Protein AF-A0A1G9EWU8-F1 (afdb_monomer_lite)

Sequence (164 aa):
MKLDITRTNQAIERLLETTESPRHRFLLQAYHRHRYLEIAGRYEEIFAPDMMVEHPVYHFHALGISTTLEGQDAIRGLYRTWAETGECVMYLYKAREEMIWPYDDRGRLIGEDVWKVDPDKAEIIKIAPADVITTQEAAQILNPLIKPLPAFEKAMGMADSRRR

Organism: NCBI:txid683260

Secondary structure (DSSP, 8-state):
----GGGGGHHHHHHHHH---HHHHHHHHHHHHHHHHHHTT-GGGGGSTTTEEEEEEEEEEETTEEEEEEHHHHHHHHHHHHHHTTTTSSSEEE--EEEE--B-TT--EEEEEEEES-GGG-EEE---GGGPPPHHHHHHHHGGG-PPPPPHHHHTT---TT--

Structure (mmCIF, N/CA/C/O backbone):
data_AF-A0A1G9EWU8-F1
#
_entry.id   AF-A0A1G9EWU8-F1
#
loop_
_atom_site.group_PDB
_atom_site.id
_atom_site.type_symbol
_atom_site.label_atom_id
_atom_site.label_alt_id
_atom_site.label_comp_id
_atom_site.label_asym_id
_atom_site.label_entity_id
_atom_site.label_seq_id
_atom_site.pdbx_PDB_ins_code
_atom_site.Cartn_x
_atom_site.Cartn_y
_atom_site.Cartn_z
_atom_site.occupancy
_atom_site.B_iso_or_equiv
_atom_site.auth_seq_id
_atom_site.auth_comp_id
_atom_site.auth_asym_id
_atom_site.auth_atom_id
_atom_site.pdbx_PDB_model_num
ATOM 1 N N . MET A 1 1 ? -0.117 -16.785 -19.397 1.00 57.19 1 MET A N 1
ATOM 2 C CA . MET A 1 1 ? -1.398 -16.825 -18.647 1.00 57.19 1 MET A CA 1
ATOM 3 C C . MET A 1 1 ? -1.430 -15.557 -17.831 1.00 57.19 1 MET A C 1
ATOM 5 O O . MET A 1 1 ? -0.597 -15.421 -16.941 1.00 57.19 1 MET A O 1
ATOM 9 N N . LYS A 1 2 ? -2.342 -14.635 -18.150 1.00 62.66 2 LYS A N 1
ATOM 10 C CA . LYS A 1 2 ? -2.421 -13.338 -17.474 1.00 62.66 2 LYS A CA 1
ATOM 11 C C . LYS A 1 2 ? -2.777 -13.568 -16.001 1.00 62.66 2 LYS A C 1
ATOM 13 O O . LYS A 1 2 ? -3.756 -14.255 -15.707 1.00 62.66 2 LYS A O 1
ATOM 18 N N . LEU A 1 3 ? -1.935 -13.082 -15.091 1.00 73.12 3 LEU A N 1
ATOM 19 C CA . LEU A 1 3 ? -2.153 -13.229 -13.652 1.00 73.12 3 LEU A CA 1
ATOM 20 C C . LEU A 1 3 ? -3.349 -12.374 -13.228 1.00 73.12 3 LEU A C 1
ATOM 22 O O . LEU A 1 3 ? -3.500 -11.242 -13.673 1.00 73.12 3 LEU A O 1
ATOM 26 N N . ASP A 1 4 ? -4.203 -12.909 -12.363 1.00 79.38 4 ASP A N 1
ATOM 27 C CA . ASP A 1 4 ? -5.377 -12.182 -11.891 1.00 79.38 4 ASP A CA 1
ATOM 28 C C . ASP A 1 4 ? -5.024 -11.300 -10.684 1.00 79.38 4 ASP A C 1
ATOM 30 O O . ASP A 1 4 ? -5.075 -11.734 -9.531 1.00 79.38 4 ASP A O 1
ATOM 34 N N . ILE A 1 5 ? -4.661 -10.044 -10.958 1.00 76.56 5 ILE A N 1
ATOM 35 C CA . ILE A 1 5 ? -4.311 -9.053 -9.928 1.00 76.56 5 ILE A CA 1
ATOM 36 C C . ILE A 1 5 ? -5.483 -8.678 -9.017 1.00 76.56 5 ILE A C 1
ATOM 38 O O . ILE A 1 5 ? -5.252 -8.120 -7.942 1.00 76.56 5 ILE A O 1
ATOM 42 N N . THR A 1 6 ? -6.728 -9.005 -9.387 1.00 78.75 6 THR A N 1
ATOM 43 C CA . THR A 1 6 ? -7.876 -8.782 -8.495 1.00 78.75 6 THR A CA 1
ATOM 44 C C . THR A 1 6 ? -7.763 -9.653 -7.247 1.00 78.75 6 THR A C 1
ATOM 46 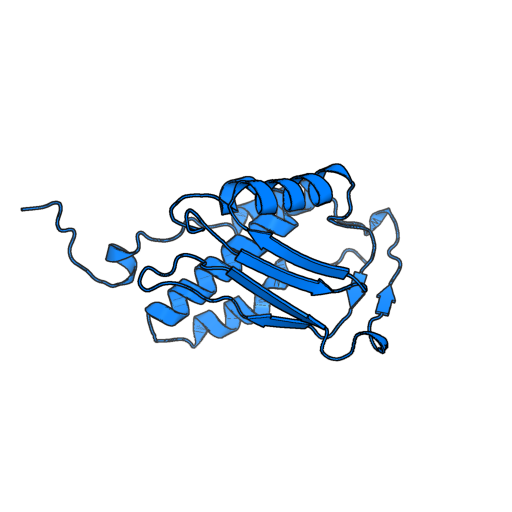O O . THR A 1 6 ? -8.176 -9.250 -6.167 1.00 78.75 6 THR A O 1
ATOM 49 N N . ARG A 1 7 ? -7.068 -10.793 -7.335 1.00 84.12 7 ARG A N 1
ATOM 50 C CA . ARG A 1 7 ? -6.885 -11.722 -6.214 1.00 84.12 7 ARG A CA 1
ATOM 51 C C . ARG A 1 7 ? -5.767 -11.337 -5.252 1.00 84.12 7 ARG A C 1
ATOM 53 O O . ARG A 1 7 ? -5.618 -11.993 -4.221 1.00 84.12 7 ARG A O 1
ATOM 60 N N . THR A 1 8 ? -5.004 -10.282 -5.542 1.00 81.38 8 THR A N 1
ATOM 61 C CA . THR A 1 8 ? -3.861 -9.841 -4.725 1.00 81.38 8 THR A CA 1
ATOM 62 C C . THR A 1 8 ? -4.242 -9.599 -3.260 1.00 81.38 8 THR A C 1
ATOM 64 O O . THR A 1 8 ? -3.460 -9.919 -2.364 1.00 81.38 8 THR A O 1
ATOM 67 N N . ASN A 1 9 ? -5.466 -9.124 -2.998 1.00 89.12 9 ASN A N 1
ATOM 68 C CA . ASN A 1 9 ? -5.971 -8.845 -1.651 1.00 89.12 9 ASN A CA 1
ATOM 69 C C . ASN A 1 9 ? -6.941 -9.903 -1.095 1.00 89.12 9 ASN A C 1
ATOM 71 O O . ASN A 1 9 ? -7.504 -9.698 -0.023 1.00 89.12 9 ASN A O 1
ATOM 75 N N . GLN A 1 10 ? -7.093 -11.067 -1.737 1.00 91.19 10 GLN A N 1
ATOM 76 C CA . GLN A 1 10 ? -8.074 -12.089 -1.334 1.00 91.19 10 GLN A CA 1
ATOM 77 C C . GLN A 1 10 ? -7.929 -12.547 0.133 1.00 91.19 10 GLN A C 1
ATOM 79 O O . GLN A 1 10 ? -8.901 -12.925 0.785 1.00 91.19 10 GLN A O 1
ATOM 84 N N . ALA A 1 11 ? -6.710 -12.539 0.679 1.00 88.81 11 ALA A N 1
ATOM 85 C CA . ALA A 1 11 ? -6.492 -12.851 2.091 1.00 88.81 11 ALA A CA 1
ATOM 86 C C . ALA A 1 11 ? -7.127 -11.808 3.031 1.00 88.81 11 ALA A C 1
ATOM 88 O O . ALA A 1 11 ? -7.676 -12.183 4.064 1.00 88.81 11 ALA A O 1
ATOM 89 N N . ILE A 1 12 ? -7.095 -10.529 2.649 1.00 92.94 12 ILE A N 1
ATOM 90 C CA . ILE A 1 12 ? -7.695 -9.423 3.402 1.00 92.94 12 ILE A CA 1
ATOM 91 C C . ILE A 1 12 ? -9.219 -9.494 3.337 1.00 92.94 12 ILE A C 1
ATOM 93 O O . ILE A 1 12 ? -9.873 -9.318 4.359 1.00 92.94 12 ILE A O 1
ATOM 97 N N . GLU A 1 13 ? -9.780 -9.820 2.170 1.00 93.31 13 GLU A N 1
ATOM 98 C CA . GLU A 1 13 ? -11.224 -10.036 1.997 1.00 93.31 13 GLU A CA 1
ATOM 99 C C . GLU A 1 13 ? -11.734 -11.149 2.923 1.00 93.31 13 GLU A C 1
ATOM 101 O O . GLU A 1 13 ? -12.653 -10.924 3.706 1.00 93.31 13 GLU A O 1
ATOM 106 N N . ARG A 1 14 ? -11.067 -12.312 2.926 1.00 94.94 14 ARG A N 1
ATOM 107 C CA . ARG A 1 14 ? -11.409 -13.426 3.830 1.00 94.94 14 ARG A CA 1
ATOM 108 C C . ARG A 1 14 ? -11.287 -13.046 5.304 1.00 94.94 14 ARG A C 1
ATOM 110 O O . ARG A 1 14 ? -12.118 -13.440 6.113 1.00 94.94 14 ARG A O 1
ATOM 117 N N . LEU A 1 15 ? -10.259 -12.280 5.672 1.00 95.25 15 LEU A N 1
ATOM 118 C CA . LEU A 1 15 ? -10.079 -11.847 7.057 1.00 95.25 15 LEU A CA 1
ATOM 119 C C . LEU A 1 15 ? -11.155 -10.831 7.477 1.00 95.25 15 LEU A C 1
ATOM 121 O O . LEU A 1 15 ? -11.626 -10.860 8.614 1.00 95.25 15 LEU A O 1
ATOM 125 N N . LEU A 1 16 ? -11.590 -9.963 6.560 1.00 95.25 16 LEU A N 1
ATOM 126 C CA . LEU A 1 16 ? -12.703 -9.039 6.777 1.00 95.25 16 LEU A CA 1
ATOM 127 C C . LEU A 1 16 ? -14.036 -9.760 7.016 1.00 95.25 16 LEU A C 1
ATOM 129 O O . LEU A 1 16 ? -14.872 -9.217 7.732 1.00 95.25 16 LEU A O 1
ATOM 133 N N . GLU A 1 17 ? -14.259 -10.953 6.467 1.00 96.12 17 GLU A N 1
ATOM 134 C CA . GLU A 1 17 ? -15.492 -11.723 6.704 1.00 96.12 17 GLU A CA 1
ATOM 135 C C . GLU A 1 17 ? -15.617 -12.197 8.159 1.00 96.12 17 GLU A C 1
ATOM 137 O O . GLU A 1 17 ? -16.720 -12.232 8.698 1.00 96.12 17 GLU A O 1
ATOM 142 N N . THR A 1 18 ? -14.496 -12.507 8.817 1.00 96.88 18 THR A N 1
ATOM 143 C CA . THR A 1 18 ? -14.480 -13.087 10.172 1.00 96.88 18 THR A CA 1
ATOM 144 C C . THR A 1 18 ? -14.055 -12.110 11.271 1.00 96.88 18 THR A C 1
ATOM 146 O O . THR A 1 18 ? -14.114 -12.446 12.450 1.00 96.88 18 THR A O 1
ATOM 149 N N . THR A 1 19 ? -13.575 -10.914 10.920 1.00 96.94 19 THR A N 1
ATOM 150 C CA . THR A 1 19 ? -13.099 -9.924 11.900 1.00 96.94 19 THR A CA 1
ATOM 151 C C . THR A 1 19 ? -14.260 -9.113 12.468 1.00 96.94 19 THR A C 1
ATOM 153 O O . THR A 1 19 ? -14.906 -8.361 11.739 1.00 96.94 19 THR A O 1
ATOM 156 N N . GLU A 1 20 ? -14.482 -9.195 13.780 1.00 94.88 20 GLU A N 1
ATOM 157 C CA . GLU A 1 20 ? -15.568 -8.474 14.464 1.00 94.88 20 GLU A CA 1
ATOM 158 C C . GLU A 1 20 ? -15.156 -7.078 14.950 1.00 94.88 20 GLU A C 1
ATOM 160 O O . GLU A 1 20 ? -15.932 -6.131 14.832 1.00 94.88 20 GLU A O 1
ATOM 165 N N . SER A 1 21 ? -13.924 -6.931 15.460 1.00 96.44 21 SER A N 1
ATOM 166 C CA . SER A 1 21 ? -13.415 -5.665 16.011 1.00 96.44 21 SER A CA 1
ATOM 167 C C . SER A 1 21 ? -13.523 -4.532 14.979 1.00 96.44 21 SER A C 1
ATOM 169 O O . SER A 1 21 ? -12.829 -4.588 13.957 1.00 96.44 21 SER A O 1
ATOM 171 N N . PRO A 1 22 ? -14.325 -3.475 15.234 1.00 92.62 22 PRO A N 1
ATOM 172 C CA . PRO A 1 22 ? -14.492 -2.365 14.295 1.00 92.62 22 PRO A CA 1
ATOM 173 C C . PRO A 1 22 ? -13.162 -1.710 13.918 1.00 92.62 22 PRO A C 1
ATOM 175 O O . PRO A 1 22 ? -12.939 -1.381 12.754 1.00 92.62 22 PRO A O 1
ATOM 178 N N . ARG A 1 23 ? -12.241 -1.603 14.886 1.00 89.38 23 ARG A N 1
ATOM 179 C CA . ARG A 1 23 ? -10.892 -1.079 14.661 1.00 89.38 23 ARG A CA 1
ATOM 180 C C . ARG A 1 23 ? -10.112 -1.959 13.691 1.00 89.38 23 ARG A C 1
ATOM 182 O O . ARG A 1 23 ? -9.582 -1.454 12.712 1.00 89.38 23 ARG A O 1
ATOM 189 N N . HIS A 1 24 ? -10.071 -3.272 13.917 1.00 94.31 24 HIS A N 1
ATOM 190 C CA . HIS A 1 24 ? -9.319 -4.179 13.043 1.00 94.31 24 HIS A CA 1
ATOM 191 C C . HIS A 1 24 ? -9.899 -4.209 11.626 1.00 94.31 24 HIS A C 1
ATOM 193 O O . HIS A 1 24 ? -9.148 -4.205 10.656 1.00 94.31 24 HIS A O 1
ATOM 199 N N . ARG A 1 25 ? -11.230 -4.165 11.493 1.00 96.00 25 ARG A N 1
ATOM 200 C CA . ARG A 1 25 ? -11.889 -4.057 10.184 1.00 96.00 25 ARG A CA 1
ATOM 201 C C . ARG A 1 25 ? -11.466 -2.794 9.438 1.00 96.00 25 ARG A C 1
ATOM 203 O O . ARG A 1 25 ? -11.188 -2.871 8.246 1.00 96.00 25 ARG A O 1
ATOM 210 N N . PHE A 1 26 ? -11.394 -1.658 10.131 1.00 92.44 26 PHE A N 1
ATOM 211 C CA . PHE A 1 26 ? -10.937 -0.405 9.535 1.00 92.44 26 PHE A CA 1
ATOM 212 C C . PHE A 1 26 ? -9.487 -0.510 9.041 1.00 92.44 26 PHE A C 1
ATOM 214 O O . PHE A 1 26 ? -9.211 -0.152 7.899 1.00 92.44 26 PHE A O 1
ATOM 221 N N . LEU A 1 27 ? -8.584 -1.087 9.845 1.00 93.12 27 LEU A N 1
ATOM 222 C CA . LEU A 1 27 ? -7.185 -1.294 9.445 1.00 93.12 27 LEU A CA 1
ATOM 223 C C . LEU A 1 27 ? -7.063 -2.170 8.191 1.00 93.12 27 LEU A C 1
ATOM 225 O O . LEU A 1 27 ? -6.312 -1.849 7.274 1.00 93.12 27 LEU A O 1
ATOM 229 N N . LEU A 1 28 ? -7.850 -3.246 8.113 1.00 95.31 28 LEU A N 1
ATOM 230 C CA . LEU A 1 28 ? -7.884 -4.117 6.937 1.00 95.31 28 LEU A CA 1
ATOM 231 C C . LEU A 1 28 ? -8.395 -3.384 5.690 1.00 95.31 28 LEU A C 1
ATOM 233 O O . LEU A 1 28 ? -7.876 -3.605 4.599 1.00 95.31 28 LEU A O 1
ATOM 237 N N . GLN A 1 29 ? -9.380 -2.495 5.835 1.00 94.25 29 GLN A N 1
ATOM 238 C CA . GLN A 1 29 ? -9.897 -1.681 4.730 1.00 94.25 29 GLN A CA 1
ATOM 239 C C . GLN A 1 29 ? -8.888 -0.627 4.259 1.00 94.25 29 GLN A C 1
ATOM 241 O O . GLN A 1 29 ? -8.730 -0.445 3.050 1.00 94.25 29 GLN A O 1
ATOM 246 N N . ALA A 1 30 ? -8.193 0.036 5.188 1.00 93.19 30 ALA A N 1
ATOM 247 C CA . ALA A 1 30 ? -7.138 0.997 4.876 1.00 93.19 30 ALA A CA 1
ATOM 248 C C . ALA A 1 30 ? -5.993 0.320 4.106 1.00 93.19 30 ALA A C 1
ATOM 250 O O . ALA A 1 30 ? -5.660 0.755 3.003 1.00 93.19 30 ALA A O 1
ATOM 251 N N . TYR A 1 31 ? -5.493 -0.812 4.616 1.00 92.31 31 TYR A N 1
ATOM 252 C CA . TYR A 1 31 ? -4.471 -1.623 3.947 1.00 92.31 31 TYR A CA 1
ATOM 253 C C . TYR A 1 31 ? -4.921 -2.091 2.555 1.00 92.31 31 TYR A C 1
ATOM 255 O O . TYR A 1 31 ? -4.202 -1.939 1.567 1.00 92.31 31 TYR A O 1
ATOM 263 N N . HIS A 1 32 ? -6.149 -2.614 2.453 1.00 92.69 32 HIS A N 1
ATOM 264 C CA . HIS A 1 32 ? -6.724 -3.060 1.186 1.00 92.69 32 HIS A CA 1
ATOM 265 C C . HIS A 1 32 ? -6.740 -1.938 0.136 1.00 92.69 32 HIS A C 1
ATOM 267 O O . HIS A 1 32 ? -6.353 -2.154 -1.015 1.00 92.69 32 HIS A O 1
ATOM 273 N N . ARG A 1 33 ? -7.183 -0.735 0.529 1.00 93.69 33 ARG A N 1
ATOM 274 C CA . ARG A 1 33 ? -7.225 0.444 -0.345 1.00 93.69 33 ARG A CA 1
ATOM 275 C C . ARG A 1 33 ? -5.821 0.883 -0.756 1.00 93.69 33 ARG A C 1
ATOM 277 O O . ARG A 1 33 ? -5.598 1.071 -1.948 1.00 93.69 33 ARG A O 1
ATOM 284 N N . HIS A 1 34 ? -4.895 1.016 0.195 1.00 92.50 34 HIS A N 1
ATOM 285 C CA . HIS A 1 34 ? -3.517 1.453 -0.061 1.00 92.50 34 HIS A CA 1
ATOM 286 C C . HIS A 1 34 ? -2.837 0.577 -1.109 1.00 92.50 34 HIS A C 1
ATOM 288 O O . HIS A 1 34 ? -2.378 1.080 -2.132 1.00 92.50 34 HIS A O 1
ATOM 294 N N . ARG A 1 35 ? -2.858 -0.744 -0.908 1.00 86.81 35 ARG A N 1
ATOM 295 C CA . ARG A 1 35 ? -2.176 -1.693 -1.794 1.00 86.81 35 ARG A CA 1
ATOM 296 C C . ARG A 1 35 ? -2.708 -1.656 -3.226 1.00 86.81 35 ARG A C 1
ATOM 298 O O . ARG A 1 35 ? -1.944 -1.790 -4.176 1.00 86.81 35 ARG A O 1
ATOM 305 N N . TYR A 1 36 ? -4.012 -1.446 -3.411 1.00 88.19 36 TYR A N 1
ATOM 306 C CA . TYR A 1 36 ? -4.569 -1.274 -4.754 1.00 88.19 36 TYR A CA 1
ATOM 307 C C . TYR A 1 36 ? -4.245 0.079 -5.382 1.00 88.19 36 TYR A C 1
ATOM 309 O O . TYR A 1 36 ? -4.054 0.119 -6.594 1.00 88.19 36 TYR A O 1
ATOM 317 N N . LEU A 1 37 ? -4.167 1.163 -4.605 1.00 89.31 37 LEU A N 1
ATOM 318 C CA . LEU A 1 37 ? -3.733 2.465 -5.121 1.00 89.31 37 LEU A CA 1
ATOM 319 C C . LEU A 1 37 ? -2.290 2.405 -5.630 1.00 89.31 37 LEU A C 1
ATOM 321 O O . LEU A 1 37 ? -2.014 2.898 -6.720 1.00 89.31 37 LEU A O 1
ATOM 325 N N . GLU A 1 38 ? -1.408 1.736 -4.890 1.00 85.56 38 GLU A N 1
ATOM 326 C CA . GLU A 1 38 ? -0.016 1.509 -5.278 1.00 85.56 38 GLU A CA 1
ATOM 327 C C . GLU A 1 38 ? 0.097 0.706 -6.582 1.00 85.56 38 GLU A C 1
ATOM 329 O O . GLU A 1 38 ? 0.682 1.183 -7.552 1.00 85.56 38 GLU A O 1
ATOM 334 N N . ILE A 1 39 ? -0.540 -0.469 -6.657 1.00 81.31 39 ILE A N 1
ATOM 335 C CA . ILE A 1 39 ? -0.498 -1.333 -7.853 1.00 81.31 39 ILE A CA 1
ATOM 336 C C . ILE A 1 39 ? -1.131 -0.641 -9.074 1.00 81.31 39 ILE A C 1
ATOM 338 O O . ILE A 1 39 ? -0.699 -0.843 -10.208 1.00 81.31 39 ILE A O 1
ATOM 342 N N . ALA A 1 40 ? -2.153 0.191 -8.856 1.00 82.56 40 ALA A N 1
ATOM 343 C CA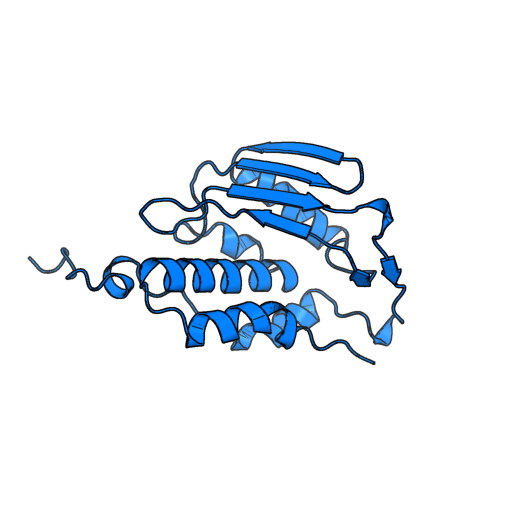 . ALA A 1 40 ? -2.805 0.981 -9.897 1.00 82.56 40 ALA A CA 1
ATOM 344 C C . ALA A 1 40 ? -2.000 2.219 -10.338 1.00 82.56 40 ALA A C 1
ATOM 346 O O . ALA A 1 40 ? -2.466 2.951 -11.209 1.00 82.56 40 ALA A O 1
ATOM 347 N N . GLY A 1 41 ? -0.854 2.520 -9.716 1.00 81.69 41 GLY A N 1
ATOM 348 C CA . GLY A 1 41 ? -0.121 3.766 -9.955 1.00 81.69 41 GLY A CA 1
ATOM 349 C C . GLY A 1 41 ? -0.882 5.030 -9.527 1.00 81.69 41 GLY A C 1
ATOM 350 O O . GLY A 1 41 ? -0.489 6.126 -9.902 1.00 81.69 41 GLY A O 1
ATOM 351 N N . ARG A 1 42 ? -1.958 4.899 -8.738 1.00 88.00 42 ARG A N 1
ATOM 352 C CA . ARG A 1 42 ? -2.760 5.999 -8.163 1.00 88.00 42 ARG A CA 1
ATOM 353 C C . ARG A 1 42 ? -2.242 6.382 -6.779 1.00 88.00 42 ARG A C 1
ATOM 355 O O . ARG A 1 42 ? -3.010 6.611 -5.841 1.00 88.00 42 ARG A O 1
ATOM 362 N N . TYR A 1 43 ? -0.925 6.375 -6.628 1.00 88.75 43 TYR A N 1
ATOM 363 C CA . TYR A 1 43 ? -0.277 6.511 -5.333 1.00 88.75 43 TYR A CA 1
ATOM 364 C C . TYR A 1 43 ? -0.498 7.899 -4.718 1.00 88.75 43 TYR A C 1
ATOM 366 O O . TYR A 1 43 ? -0.405 8.029 -3.503 1.00 88.75 43 TYR A O 1
ATOM 374 N N . GLU A 1 44 ? -0.841 8.940 -5.492 1.00 92.94 44 GLU A N 1
ATOM 375 C CA . GLU A 1 44 ? -1.129 10.258 -4.910 1.00 92.94 44 GLU A CA 1
ATOM 376 C C . GLU A 1 44 ? -2.299 10.220 -3.918 1.00 92.94 44 GLU A C 1
ATOM 378 O O . GLU A 1 44 ? -2.294 10.954 -2.932 1.00 92.94 44 GLU A O 1
ATOM 383 N N . GLU A 1 45 ? -3.271 9.328 -4.123 1.00 93.75 45 GLU A N 1
ATOM 384 C CA . GLU A 1 45 ? -4.420 9.168 -3.223 1.00 93.75 45 GLU A CA 1
ATOM 385 C C . GLU A 1 45 ? -4.055 8.551 -1.869 1.00 93.75 45 GLU A C 1
ATOM 387 O O . GLU A 1 45 ? -4.835 8.659 -0.923 1.00 93.75 45 GLU A O 1
ATOM 392 N N . ILE A 1 46 ? -2.882 7.923 -1.752 1.00 94.12 46 ILE A N 1
ATOM 393 C CA . ILE A 1 46 ? -2.367 7.391 -0.484 1.00 94.12 46 ILE A CA 1
ATOM 394 C C . ILE A 1 46 ? -2.047 8.539 0.486 1.00 94.12 46 ILE A C 1
ATOM 396 O O . ILE A 1 46 ? -2.179 8.384 1.695 1.00 94.12 46 ILE A O 1
ATOM 400 N N . PHE A 1 47 ? -1.695 9.717 -0.035 1.00 95.06 47 PHE A N 1
ATOM 401 C CA . PHE A 1 47 ? -1.356 10.901 0.762 1.00 95.06 47 PHE A CA 1
ATOM 402 C C . PHE A 1 47 ? -2.579 11.711 1.198 1.00 95.06 47 PHE A C 1
ATOM 404 O O . PHE A 1 47 ? -2.430 12.806 1.745 1.00 95.06 47 PHE A O 1
ATOM 411 N N . ALA A 1 48 ? -3.791 11.213 0.940 1.00 94.38 48 ALA A N 1
ATOM 412 C CA . ALA A 1 48 ? -4.995 11.856 1.435 1.00 94.38 48 ALA A CA 1
ATOM 413 C C . ALA A 1 48 ? -4.949 11.956 2.981 1.00 94.38 48 ALA A C 1
ATOM 415 O O . ALA A 1 48 ? -4.474 11.021 3.633 1.00 94.38 48 ALA A O 1
ATOM 416 N N . PRO A 1 49 ? -5.439 13.055 3.595 1.00 91.19 49 PRO A N 1
ATOM 417 C CA . PRO A 1 49 ? -5.342 13.264 5.049 1.00 91.19 49 PRO A CA 1
ATOM 418 C C . PRO A 1 49 ? -6.029 12.192 5.912 1.00 91.19 49 PRO A C 1
ATOM 420 O O . PRO A 1 49 ? -5.776 12.098 7.114 1.00 91.19 49 PRO A O 1
ATOM 423 N N . ASP A 1 50 ? -6.939 11.421 5.318 1.00 88.19 50 ASP A N 1
ATOM 424 C CA . ASP A 1 50 ? -7.640 10.291 5.925 1.00 88.19 50 ASP A CA 1
ATOM 425 C C . ASP A 1 50 ? -6.941 8.935 5.704 1.00 88.19 50 ASP A C 1
ATOM 427 O O . ASP A 1 50 ? -7.346 7.950 6.316 1.00 88.19 50 ASP A O 1
ATOM 431 N N . MET A 1 51 ? -5.883 8.883 4.886 1.00 92.56 51 MET A N 1
ATOM 432 C CA . MET A 1 51 ? -5.079 7.686 4.603 1.00 92.56 51 MET A CA 1
ATOM 433 C C . MET A 1 51 ? -3.715 7.715 5.310 1.00 92.56 51 MET A C 1
ATOM 435 O O . MET A 1 51 ? -3.320 6.720 5.922 1.00 92.56 51 MET A O 1
ATOM 439 N N . MET A 1 52 ? -3.011 8.851 5.271 1.00 94.19 52 MET A N 1
ATOM 440 C CA . MET A 1 52 ? -1.629 8.981 5.752 1.00 94.19 52 MET A CA 1
ATOM 441 C C . MET A 1 52 ? -1.464 10.183 6.687 1.00 94.19 52 MET A C 1
ATOM 443 O O . MET A 1 52 ? -2.037 11.252 6.466 1.00 94.19 52 MET A O 1
ATOM 447 N N . VAL A 1 53 ? -0.664 10.015 7.744 1.00 93.62 53 VAL A N 1
ATOM 448 C CA . VAL A 1 53 ? -0.289 11.116 8.647 1.00 93.62 53 VAL A CA 1
ATOM 449 C C . VAL A 1 53 ? 0.574 12.171 7.936 1.00 93.62 53 VAL A C 1
ATOM 451 O O . VAL A 1 53 ? 1.098 11.941 6.851 1.00 93.62 53 VAL A O 1
ATOM 454 N N . GLU A 1 54 ? 0.737 13.347 8.542 1.00 91.56 54 GLU A N 1
ATOM 455 C CA . GLU A 1 54 ? 1.520 14.456 7.964 1.00 91.56 54 GLU A CA 1
ATOM 456 C C . GLU A 1 54 ? 3.032 14.164 7.911 1.00 91.56 54 GLU A C 1
ATOM 458 O O . GLU A 1 54 ? 3.711 14.532 6.953 1.00 91.56 54 GLU A O 1
ATOM 463 N N . HIS A 1 55 ? 3.552 13.434 8.903 1.00 94.88 55 HIS A N 1
ATOM 464 C CA . HIS A 1 55 ? 4.971 13.081 9.020 1.00 94.88 55 HIS A CA 1
ATOM 465 C C . HIS A 1 55 ? 5.168 11.554 9.102 1.00 94.88 55 HIS A C 1
ATOM 467 O O . HIS A 1 55 ? 5.484 11.037 10.172 1.00 94.88 55 HIS A O 1
ATOM 473 N N . PRO A 1 56 ? 4.924 10.815 8.004 1.00 95.69 56 PRO A N 1
ATOM 474 C CA . PRO A 1 56 ? 5.123 9.366 7.946 1.00 95.69 56 PRO A CA 1
ATOM 475 C C . PRO A 1 56 ? 6.614 9.005 7.936 1.00 95.69 56 PRO A C 1
ATOM 477 O O . PRO A 1 56 ? 7.436 9.789 7.458 1.00 95.69 56 PRO A O 1
ATOM 480 N N . VAL A 1 57 ? 6.958 7.807 8.412 1.00 95.31 57 VAL A N 1
ATOM 481 C CA . VAL A 1 57 ? 8.332 7.276 8.371 1.00 95.31 57 VAL A CA 1
ATOM 482 C C . VAL A 1 57 ? 8.319 5.852 7.823 1.00 95.31 57 VAL A C 1
ATOM 484 O O . VAL A 1 57 ? 7.590 5.008 8.340 1.00 95.31 57 VAL A O 1
ATOM 487 N N . TYR A 1 58 ? 9.097 5.593 6.770 1.00 92.06 58 TYR A N 1
ATOM 488 C CA . TYR A 1 58 ? 9.258 4.271 6.151 1.00 92.06 58 TYR A CA 1
ATOM 489 C C . TYR A 1 58 ? 10.671 3.743 6.409 1.00 92.06 58 TYR A C 1
ATOM 491 O O . TYR A 1 58 ? 11.647 4.431 6.102 1.00 92.06 58 TYR A O 1
ATOM 499 N N . HIS A 1 59 ? 10.779 2.513 6.916 1.00 89.56 59 HIS A N 1
ATOM 500 C CA . HIS A 1 59 ? 12.052 1.806 7.078 1.00 89.56 59 HIS A CA 1
ATOM 501 C C . HIS A 1 59 ? 12.156 0.693 6.033 1.00 89.56 59 HIS A C 1
ATOM 503 O O . HIS A 1 59 ? 11.511 -0.351 6.136 1.00 89.56 59 HIS A O 1
ATOM 509 N N . PHE A 1 60 ? 12.989 0.904 5.015 1.00 82.50 60 PHE A N 1
ATOM 510 C CA . PHE A 1 60 ? 13.207 -0.071 3.952 1.00 82.50 60 PHE A CA 1
ATOM 511 C C . PHE A 1 60 ? 14.492 -0.852 4.183 1.00 82.50 60 PHE A C 1
ATOM 513 O O . PHE A 1 60 ? 15.587 -0.306 4.059 1.00 82.50 60 PHE A O 1
ATOM 520 N N . HIS A 1 61 ? 14.351 -2.154 4.428 1.00 80.75 61 HIS A N 1
ATOM 521 C CA . HIS A 1 61 ? 15.454 -3.114 4.482 1.00 80.75 61 HIS A CA 1
ATOM 522 C C . HIS A 1 61 ? 15.244 -4.211 3.427 1.00 80.75 61 HIS A C 1
ATOM 524 O O . HIS A 1 61 ? 14.969 -5.372 3.737 1.00 80.75 61 HIS A O 1
ATOM 530 N N . ALA A 1 62 ? 15.331 -3.838 2.149 1.00 68.81 62 ALA A N 1
ATOM 531 C CA . ALA A 1 62 ? 14.994 -4.700 1.020 1.00 68.81 62 ALA A CA 1
ATOM 532 C C . ALA A 1 62 ? 15.967 -4.524 -0.154 1.00 68.81 62 ALA A C 1
ATOM 534 O O . ALA A 1 62 ? 16.513 -3.451 -0.369 1.00 68.81 62 ALA A O 1
ATOM 535 N N . LEU A 1 63 ? 16.165 -5.588 -0.948 1.00 66.25 63 LEU A N 1
ATOM 536 C CA . LEU A 1 63 ? 16.991 -5.566 -2.175 1.00 66.25 63 LEU A CA 1
ATOM 537 C C . LEU A 1 63 ? 18.452 -5.120 -1.946 1.00 66.25 63 LEU A C 1
ATOM 539 O O . LEU A 1 63 ? 19.070 -4.528 -2.824 1.00 66.25 63 LEU A O 1
ATOM 543 N N . GLY A 1 64 ? 19.009 -5.393 -0.761 1.00 70.75 64 GLY A N 1
ATOM 544 C CA . GLY A 1 64 ? 20.353 -4.934 -0.385 1.00 70.75 64 GLY A CA 1
ATOM 545 C C . GLY A 1 64 ? 20.427 -3.447 -0.019 1.00 70.75 64 GLY A C 1
ATOM 546 O O . GLY A 1 64 ? 21.511 -2.942 0.257 1.00 70.75 64 GLY A O 1
ATOM 547 N N . ILE A 1 65 ? 19.285 -2.757 0.015 1.00 72.62 65 ILE A N 1
ATOM 548 C CA . ILE A 1 65 ? 19.151 -1.363 0.425 1.00 72.62 65 ILE A CA 1
ATOM 549 C C . ILE A 1 65 ? 18.612 -1.334 1.856 1.00 72.62 65 ILE A C 1
ATOM 551 O O . ILE A 1 65 ? 17.664 -2.040 2.196 1.00 72.62 65 ILE A O 1
ATOM 555 N N . SER A 1 66 ? 19.241 -0.511 2.691 1.00 85.31 66 SER A N 1
ATOM 556 C CA . SER A 1 66 ? 18.822 -0.217 4.059 1.00 85.31 66 SER A CA 1
ATOM 557 C C . SER A 1 66 ? 18.702 1.297 4.191 1.00 85.31 66 SER A C 1
ATOM 559 O O . SER A 1 66 ? 19.724 1.984 4.193 1.00 85.31 66 SER A O 1
ATOM 561 N N . THR A 1 67 ? 17.484 1.831 4.245 1.00 89.50 67 THR A N 1
ATOM 562 C CA . THR A 1 67 ? 17.241 3.280 4.264 1.00 89.50 67 THR A CA 1
ATOM 563 C C . THR A 1 67 ? 15.991 3.654 5.060 1.00 89.50 67 THR A C 1
ATOM 565 O O . THR A 1 67 ? 15.081 2.840 5.212 1.00 89.50 67 THR A O 1
ATOM 568 N N . THR A 1 68 ? 15.955 4.897 5.539 1.00 93.69 68 THR A N 1
ATOM 569 C CA . THR A 1 68 ? 14.810 5.505 6.224 1.00 93.69 68 THR A CA 1
ATOM 570 C C . THR A 1 68 ? 14.333 6.698 5.404 1.00 93.69 68 THR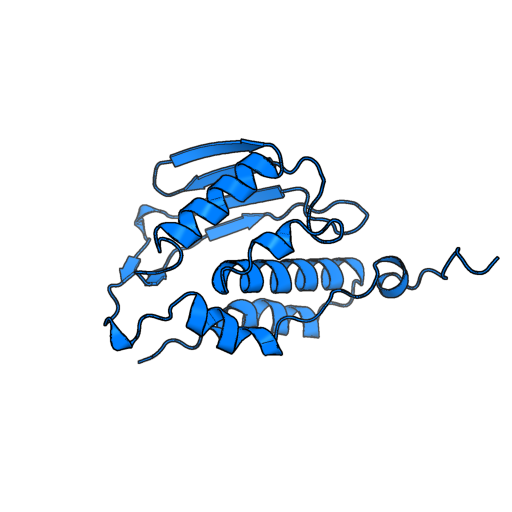 A C 1
ATOM 572 O O . THR A 1 68 ? 15.141 7.551 5.035 1.00 93.69 68 THR A O 1
ATOM 575 N N . LEU A 1 69 ? 13.032 6.764 5.123 1.00 92.56 69 LEU A N 1
ATOM 576 C CA . LEU A 1 69 ? 12.392 7.897 4.454 1.00 92.56 69 LEU A CA 1
ATOM 577 C C . LEU A 1 69 ? 11.440 8.588 5.423 1.00 92.56 69 LEU A C 1
ATOM 579 O O . LEU A 1 69 ? 10.568 7.939 5.992 1.00 92.56 69 LEU A O 1
ATOM 583 N N . GLU A 1 70 ? 11.587 9.901 5.577 1.00 96.38 70 GLU A N 1
ATOM 584 C CA . GLU A 1 70 ? 10.802 10.701 6.517 1.00 96.38 70 GLU A CA 1
ATOM 585 C C . GLU A 1 70 ? 9.996 11.780 5.788 1.00 96.38 70 GLU A C 1
ATOM 587 O O . GLU A 1 70 ? 10.514 12.512 4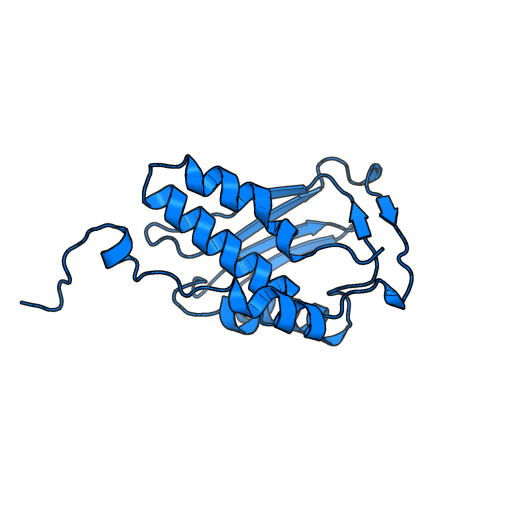.941 1.00 96.38 70 GLU A O 1
ATOM 592 N N . GLY A 1 71 ? 8.722 11.905 6.155 1.00 95.50 71 GLY A N 1
ATOM 593 C CA . GLY A 1 71 ? 7.802 12.891 5.607 1.00 95.50 71 GLY A CA 1
ATOM 594 C C . GLY A 1 71 ? 7.138 12.460 4.298 1.00 95.50 71 GLY A C 1
ATOM 595 O O . GLY A 1 71 ? 7.648 11.641 3.530 1.00 95.50 71 GLY A O 1
ATOM 596 N N . GLN A 1 72 ? 5.971 13.052 4.023 1.00 95.31 72 GLN A N 1
ATOM 597 C CA . GLN A 1 72 ? 5.197 12.730 2.823 1.00 95.31 72 GLN A CA 1
ATOM 598 C C . GLN A 1 72 ? 5.970 13.007 1.531 1.00 95.31 72 GLN A C 1
ATOM 600 O O . GLN A 1 72 ? 5.799 12.278 0.560 1.00 95.31 72 GLN A O 1
ATOM 605 N N . ASP A 1 73 ? 6.827 14.028 1.502 1.00 94.94 73 ASP A N 1
ATOM 606 C CA . ASP A 1 73 ? 7.560 14.398 0.291 1.00 94.94 73 ASP A CA 1
AT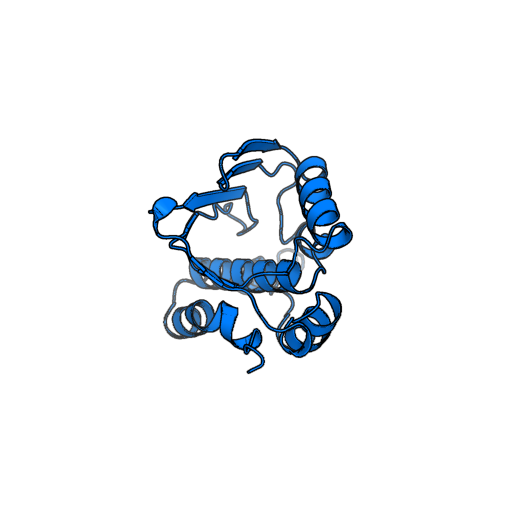OM 607 C C . ASP A 1 73 ? 8.595 13.340 -0.113 1.00 94.94 73 ASP A C 1
ATOM 609 O O . ASP A 1 73 ? 8.672 12.990 -1.294 1.00 94.94 73 ASP A O 1
ATOM 613 N N . ALA A 1 74 ? 9.328 12.770 0.851 1.00 92.69 74 ALA A N 1
ATOM 614 C CA . ALA A 1 74 ? 10.291 11.701 0.588 1.00 92.69 74 ALA A CA 1
ATOM 615 C C . ALA A 1 74 ? 9.592 10.440 0.053 1.00 92.69 74 ALA A C 1
ATOM 617 O O . ALA A 1 74 ? 10.003 9.874 -0.961 1.00 92.69 74 ALA A O 1
ATOM 618 N N . ILE A 1 75 ? 8.484 10.042 0.685 1.00 92.12 75 ILE A N 1
ATOM 619 C CA . ILE A 1 75 ? 7.709 8.856 0.290 1.00 92.12 75 ILE A CA 1
ATOM 620 C C . ILE A 1 75 ? 7.008 9.081 -1.058 1.00 92.12 75 ILE A C 1
ATOM 622 O O . ILE A 1 75 ? 6.971 8.189 -1.904 1.00 92.12 75 ILE A O 1
ATOM 626 N N . ARG A 1 76 ? 6.505 10.293 -1.323 1.00 92.69 76 ARG A N 1
ATOM 627 C CA . ARG A 1 76 ? 5.914 10.650 -2.622 1.00 92.69 76 ARG A CA 1
ATOM 628 C C . ARG A 1 76 ? 6.952 10.603 -3.741 1.00 92.69 76 ARG A C 1
ATOM 630 O O . ARG A 1 76 ? 6.622 10.187 -4.848 1.00 92.69 76 ARG A O 1
ATOM 637 N N . GLY A 1 77 ? 8.192 11.007 -3.460 1.00 90.75 77 GLY A N 1
ATOM 638 C CA . GLY A 1 77 ? 9.320 10.879 -4.384 1.00 90.75 77 GLY A CA 1
ATOM 639 C C . GLY A 1 77 ? 9.645 9.424 -4.733 1.00 90.75 77 GLY A C 1
ATOM 640 O O . GLY A 1 77 ? 9.872 9.117 -5.905 1.00 90.75 77 GLY A O 1
ATOM 641 N N . LEU A 1 78 ? 9.598 8.523 -3.747 1.00 87.44 78 LEU A N 1
ATOM 642 C CA . LEU A 1 78 ? 9.778 7.087 -3.970 1.00 87.44 78 LEU A CA 1
ATOM 643 C C . LEU A 1 78 ? 8.700 6.520 -4.902 1.00 87.44 78 LEU A C 1
ATOM 645 O O . LEU A 1 78 ? 9.030 5.953 -5.942 1.00 87.44 78 LEU A O 1
ATOM 649 N N . TYR A 1 79 ? 7.421 6.735 -4.579 1.00 87.75 79 TYR A N 1
ATOM 650 C CA . TYR A 1 79 ? 6.317 6.240 -5.405 1.00 87.75 79 TYR A CA 1
ATOM 651 C C . TYR A 1 79 ? 6.327 6.822 -6.822 1.00 87.75 79 TYR A C 1
ATOM 653 O O . TYR A 1 79 ? 6.095 6.092 -7.785 1.00 87.75 79 TYR A O 1
ATOM 661 N N . ARG A 1 80 ? 6.649 8.116 -6.963 1.00 88.19 80 ARG A N 1
ATOM 662 C CA . ARG A 1 80 ? 6.848 8.748 -8.274 1.00 88.19 80 ARG A CA 1
ATOM 663 C C . ARG A 1 80 ? 7.922 8.027 -9.074 1.00 88.19 80 ARG A C 1
ATOM 665 O O . ARG A 1 80 ? 7.688 7.707 -10.232 1.00 88.19 80 ARG A O 1
ATOM 672 N N . THR A 1 81 ? 9.071 7.762 -8.450 1.00 85.38 81 THR A N 1
ATOM 673 C CA . THR A 1 81 ? 10.184 7.068 -9.104 1.00 85.38 81 THR A CA 1
ATOM 674 C C . THR A 1 81 ? 9.720 5.711 -9.613 1.00 85.38 81 THR A C 1
ATOM 676 O O . THR A 1 81 ? 9.828 5.463 -10.805 1.00 85.38 81 THR A O 1
ATOM 679 N N . TRP A 1 82 ? 9.105 4.886 -8.761 1.00 82.25 82 TRP A N 1
ATOM 680 C CA . TRP A 1 82 ? 8.612 3.564 -9.161 1.00 82.25 82 TRP A CA 1
ATOM 681 C C . TRP A 1 82 ? 7.583 3.604 -10.297 1.00 82.25 82 TRP A C 1
ATOM 683 O O . TRP A 1 82 ? 7.620 2.758 -11.197 1.00 82.25 82 TRP A O 1
ATOM 693 N N . ALA A 1 83 ? 6.684 4.591 -10.280 1.00 77.88 83 ALA A N 1
ATOM 694 C CA . ALA A 1 83 ? 5.683 4.769 -11.324 1.00 77.88 83 ALA A CA 1
ATOM 695 C C . ALA A 1 83 ? 6.303 5.217 -12.661 1.00 77.88 83 ALA A C 1
ATOM 697 O O . ALA A 1 83 ? 5.940 4.685 -13.710 1.00 77.88 83 ALA A O 1
ATOM 698 N N . GLU A 1 84 ? 7.244 6.167 -12.635 1.00 81.50 84 GLU A N 1
ATOM 699 C CA . GLU A 1 84 ? 7.895 6.732 -13.826 1.00 81.50 84 GLU A CA 1
ATOM 700 C C . GLU A 1 84 ? 8.926 5.779 -14.451 1.00 81.50 84 GLU A C 1
ATOM 702 O O . GLU A 1 84 ? 9.046 5.721 -15.676 1.00 81.50 84 GLU A O 1
ATOM 707 N N . THR A 1 85 ? 9.655 5.007 -13.639 1.00 76.00 85 THR A N 1
ATOM 708 C CA . THR A 1 85 ? 10.670 4.047 -14.113 1.00 76.00 85 THR A CA 1
ATOM 709 C C . THR A 1 85 ? 10.067 2.724 -14.577 1.00 76.00 85 THR A C 1
ATOM 711 O O . THR A 1 85 ? 10.778 1.880 -15.125 1.00 76.00 85 THR A O 1
ATOM 714 N N . GLY A 1 86 ? 8.764 2.515 -14.364 1.00 65.81 86 GLY A N 1
ATOM 715 C CA . GLY A 1 86 ? 8.124 1.226 -14.606 1.00 65.81 86 GLY A CA 1
ATOM 716 C C . GLY A 1 86 ? 8.609 0.131 -13.651 1.00 65.81 86 GLY A C 1
ATOM 717 O O . GLY A 1 86 ? 8.290 -1.036 -13.861 1.00 65.81 86 GLY A O 1
ATOM 718 N N . GLU A 1 87 ? 9.330 0.480 -12.580 1.00 63.62 87 GLU A N 1
ATOM 719 C CA . GLU A 1 87 ? 9.672 -0.450 -11.496 1.00 63.62 87 GLU A CA 1
ATOM 720 C C . GLU A 1 87 ? 8.429 -0.920 -10.734 1.00 63.62 87 GLU A C 1
ATOM 722 O O . GLU A 1 87 ? 8.487 -1.928 -10.031 1.00 63.62 87 GLU A O 1
ATOM 727 N N . CYS A 1 88 ? 7.278 -0.281 -10.969 1.00 56.28 88 CYS A N 1
ATOM 728 C CA . CYS A 1 88 ? 5.986 -0.832 -10.594 1.00 56.28 88 CYS A CA 1
ATOM 729 C C . CYS A 1 88 ? 5.704 -2.217 -11.210 1.00 56.28 88 CYS A C 1
ATOM 731 O O . CYS A 1 88 ? 4.965 -2.957 -10.570 1.00 56.28 88 CYS A O 1
ATOM 733 N N . VAL A 1 89 ? 6.269 -2.619 -12.369 1.00 52.75 89 VAL A N 1
ATOM 734 C CA . VAL A 1 89 ? 6.187 -4.009 -12.887 1.00 52.75 89 VAL A CA 1
ATOM 735 C C . VAL A 1 89 ? 7.286 -4.317 -13.914 1.00 52.75 89 VAL A C 1
ATOM 737 O O . VAL A 1 89 ? 7.313 -3.677 -14.955 1.00 52.75 89 VAL A O 1
ATOM 740 N N . MET A 1 90 ? 8.060 -5.403 -13.721 1.00 53.19 90 MET A N 1
ATOM 741 C CA . MET A 1 90 ? 8.510 -6.269 -14.842 1.00 53.19 90 MET A CA 1
ATOM 742 C C . MET A 1 90 ? 9.034 -7.677 -14.464 1.00 53.19 90 MET A C 1
ATOM 744 O O . MET A 1 90 ? 9.639 -8.348 -15.297 1.00 53.19 90 MET A O 1
ATOM 748 N N . TYR A 1 91 ? 8.775 -8.187 -13.257 1.00 53.53 91 TYR A N 1
ATOM 749 C CA . TYR A 1 91 ? 9.015 -9.595 -12.901 1.00 53.53 91 TYR A CA 1
ATOM 750 C C . TYR A 1 91 ? 7.983 -10.028 -11.864 1.00 53.53 91 TYR A C 1
ATOM 752 O O . TYR A 1 91 ? 7.587 -9.224 -11.021 1.00 53.53 91 TYR A O 1
ATOM 760 N N . LEU A 1 92 ? 7.558 -11.293 -11.888 1.00 67.88 92 LEU A N 1
ATOM 761 C CA . LEU A 1 92 ? 6.863 -11.847 -10.730 1.00 67.88 92 LEU A CA 1
ATOM 762 C C . LEU A 1 92 ? 7.929 -12.114 -9.666 1.00 67.88 92 LEU A C 1
ATOM 764 O O . LEU A 1 92 ? 8.732 -13.038 -9.797 1.00 67.88 92 LEU A O 1
ATOM 768 N N . TYR A 1 93 ? 7.949 -11.267 -8.644 1.00 77.62 93 TYR A N 1
ATOM 769 C CA . TYR A 1 93 ? 8.796 -11.444 -7.478 1.00 77.62 93 TYR A CA 1
ATOM 770 C C . TYR A 1 93 ? 8.048 -12.292 -6.451 1.00 77.62 93 TYR A C 1
ATOM 772 O O . TYR A 1 93 ? 7.029 -11.875 -5.902 1.00 77.62 93 TYR A O 1
ATOM 780 N N . LYS A 1 94 ? 8.527 -13.513 -6.220 1.00 81.94 94 LYS A N 1
ATOM 781 C CA . LYS A 1 94 ? 7.970 -14.418 -5.215 1.00 81.94 94 LYS A CA 1
ATOM 782 C C . LYS A 1 94 ? 8.930 -14.468 -4.038 1.00 81.94 94 LYS A C 1
ATOM 784 O O . LYS A 1 94 ? 10.005 -15.051 -4.136 1.00 81.94 94 LYS A O 1
ATOM 789 N N . ALA A 1 95 ? 8.531 -13.876 -2.923 1.00 86.31 95 ALA A N 1
ATOM 790 C CA . ALA A 1 95 ? 9.305 -13.879 -1.691 1.00 86.31 95 ALA A CA 1
ATOM 791 C C . ALA A 1 95 ? 8.397 -14.019 -0.470 1.00 86.31 95 ALA A C 1
ATOM 793 O O . ALA A 1 95 ? 7.180 -13.843 -0.550 1.00 86.31 95 ALA A O 1
ATOM 794 N N . ARG A 1 96 ? 9.012 -14.342 0.671 1.00 85.44 96 ARG A N 1
ATOM 795 C CA . ARG A 1 96 ? 8.370 -14.232 1.977 1.00 85.44 96 ARG A CA 1
ATOM 796 C C . ARG A 1 96 ? 8.697 -12.865 2.564 1.00 85.44 96 ARG A C 1
ATOM 798 O O . ARG A 1 96 ? 9.845 -12.608 2.925 1.00 85.44 96 ARG A O 1
ATOM 805 N N . GLU A 1 97 ? 7.674 -12.030 2.656 1.00 87.56 97 GLU A N 1
ATOM 806 C CA . GLU A 1 97 ? 7.760 -10.685 3.216 1.00 87.56 97 GLU A CA 1
ATOM 807 C C . GLU A 1 97 ? 6.929 -10.606 4.493 1.00 87.56 97 GLU A C 1
ATOM 809 O O . GLU A 1 97 ? 5.838 -11.176 4.582 1.00 87.56 97 GLU A O 1
ATOM 814 N N . GLU A 1 98 ? 7.479 -9.932 5.492 1.00 89.69 98 GLU A N 1
ATOM 815 C CA . GLU A 1 98 ? 6.781 -9.525 6.700 1.00 89.69 98 GLU A CA 1
ATOM 816 C C . GLU A 1 98 ? 6.599 -8.017 6.631 1.00 89.69 98 GLU A C 1
ATOM 818 O O . GLU A 1 98 ? 7.566 -7.280 6.454 1.00 89.69 98 GLU A O 1
ATOM 823 N N . MET A 1 99 ? 5.348 -7.581 6.721 1.00 91.00 99 MET A N 1
ATOM 824 C CA . MET A 1 99 ? 4.979 -6.177 6.641 1.00 91.00 99 MET A CA 1
ATOM 825 C C . MET A 1 99 ? 4.241 -5.798 7.918 1.00 91.00 99 MET A C 1
ATOM 827 O O . MET A 1 99 ? 3.206 -6.390 8.237 1.00 91.00 99 MET A O 1
ATOM 831 N N . ILE A 1 100 ? 4.757 -4.806 8.634 1.00 91.50 100 ILE A N 1
ATOM 832 C CA . ILE A 1 100 ? 4.139 -4.244 9.832 1.00 91.50 100 ILE A CA 1
ATOM 833 C C . ILE A 1 100 ? 3.690 -2.830 9.497 1.00 91.50 100 ILE A C 1
ATOM 835 O O . ILE A 1 100 ? 4.484 -1.976 9.130 1.00 91.50 100 ILE A O 1
ATOM 839 N N . TRP A 1 101 ? 2.388 -2.598 9.608 1.00 95.38 101 TRP A N 1
ATOM 840 C CA . TRP A 1 101 ? 1.764 -1.325 9.270 1.00 95.38 101 TRP A CA 1
ATOM 841 C C . TRP A 1 101 ? 1.230 -0.708 10.563 1.00 95.38 101 TRP A C 1
ATOM 843 O O . TRP A 1 101 ? 0.133 -1.074 10.998 1.00 95.38 101 TRP A O 1
ATOM 853 N N . PRO A 1 102 ? 2.005 0.140 11.261 1.00 91.19 102 PRO A N 1
ATOM 854 C CA . PRO A 1 102 ? 1.521 0.857 12.432 1.00 91.19 102 PRO A CA 1
ATOM 855 C C . PRO A 1 102 ? 0.474 1.907 12.046 1.00 91.19 102 PRO A C 1
ATOM 857 O O . PRO A 1 102 ? 0.641 2.667 11.095 1.00 91.19 102 PRO A O 1
ATOM 860 N N . TYR A 1 103 ? -0.593 1.990 12.838 1.00 95.12 103 TYR A N 1
ATOM 861 C CA . TYR A 1 103 ? -1.658 2.979 12.678 1.00 95.12 103 TYR A CA 1
ATOM 862 C C . TYR A 1 103 ? -1.904 3.716 13.990 1.00 95.12 103 TYR A C 1
ATOM 864 O O . TYR A 1 103 ? -1.748 3.139 15.072 1.00 95.12 103 TYR A O 1
ATOM 872 N N . ASP A 1 104 ? -2.330 4.972 13.892 1.00 94.38 104 ASP A N 1
ATOM 873 C CA . ASP A 1 104 ? -2.687 5.770 15.060 1.00 94.38 104 ASP A CA 1
ATOM 874 C C . ASP A 1 104 ? -4.060 5.382 15.645 1.00 94.38 104 ASP A C 1
ATOM 876 O O . ASP A 1 104 ? -4.706 4.399 15.255 1.00 94.38 104 ASP A O 1
ATOM 880 N N . ASP A 1 105 ? -4.505 6.134 16.648 1.00 92.69 105 ASP A N 1
ATOM 881 C CA . ASP A 1 105 ? -5.801 5.952 17.303 1.00 92.69 105 ASP A CA 1
ATOM 882 C C . ASP A 1 105 ? -6.995 6.234 16.375 1.00 92.69 105 ASP A C 1
ATOM 884 O O . ASP A 1 105 ? -8.088 5.718 16.612 1.00 92.69 105 ASP A O 1
ATOM 888 N N . ARG A 1 106 ? -6.773 6.972 15.281 1.00 90.62 106 ARG A N 1
ATOM 889 C CA . ARG A 1 106 ? -7.761 7.300 14.245 1.00 90.62 106 ARG A CA 1
ATOM 890 C C . ARG A 1 106 ? -7.663 6.405 13.009 1.00 90.62 106 ARG A C 1
ATOM 892 O O . ARG A 1 106 ? -8.356 6.647 12.022 1.00 90.62 106 ARG A O 1
ATOM 899 N N . GLY A 1 107 ? -6.824 5.371 13.054 1.00 88.38 107 GLY A N 1
ATOM 900 C CA . GLY A 1 107 ? -6.633 4.430 11.955 1.00 88.38 107 GLY A CA 1
ATOM 901 C C . GLY A 1 107 ? -5.871 5.003 10.757 1.00 88.38 107 GLY A C 1
ATOM 902 O O . GLY A 1 107 ? -5.909 4.403 9.686 1.00 88.38 107 GLY A O 1
ATOM 903 N N . ARG A 1 108 ? -5.176 6.134 10.909 1.00 90.19 108 ARG A N 1
ATOM 904 C CA . ARG A 1 108 ? -4.293 6.684 9.869 1.00 90.19 108 ARG A CA 1
ATOM 905 C C . ARG A 1 108 ? -2.960 5.945 9.897 1.00 90.19 108 ARG A C 1
ATOM 907 O O . ARG A 1 108 ? -2.456 5.640 10.980 1.00 90.19 108 ARG A O 1
ATOM 914 N N . LEU A 1 109 ? -2.396 5.656 8.725 1.00 93.88 109 LEU A N 1
ATOM 915 C CA . LEU A 1 109 ? -1.116 4.955 8.614 1.00 93.88 109 LEU A CA 1
ATOM 916 C C . LEU A 1 109 ? 0.014 5.832 9.175 1.00 93.88 109 LEU A C 1
ATOM 918 O O . LEU A 1 109 ? 0.235 6.932 8.670 1.00 93.88 109 LEU A O 1
ATOM 922 N N . ILE A 1 110 ? 0.713 5.350 10.207 1.00 95.50 110 ILE A N 1
ATOM 923 C CA . ILE A 1 110 ? 1.902 6.000 10.791 1.00 95.50 110 ILE A CA 1
ATOM 924 C C . ILE A 1 110 ? 3.131 5.720 9.920 1.00 95.50 110 ILE A C 1
ATOM 926 O O . ILE A 1 110 ? 3.962 6.600 9.706 1.00 95.50 110 ILE A O 1
ATOM 930 N N . GLY A 1 111 ? 3.237 4.495 9.413 1.00 89.31 111 GLY A N 1
ATOM 931 C CA . GLY A 1 111 ? 4.378 4.035 8.637 1.00 89.31 111 GLY A CA 1
ATOM 932 C C . GLY A 1 111 ? 4.181 2.610 8.147 1.00 89.31 111 GLY A C 1
ATOM 933 O O . GLY A 1 111 ? 3.124 2.013 8.344 1.00 89.31 111 GLY A O 1
ATOM 934 N N . GLU A 1 112 ? 5.217 2.080 7.520 1.00 92.31 112 GLU A N 1
ATOM 935 C CA . GLU A 1 112 ? 5.302 0.699 7.071 1.00 92.31 112 GLU A CA 1
ATOM 936 C C . GLU A 1 112 ? 6.733 0.211 7.305 1.00 92.31 112 GLU A C 1
ATOM 938 O O . GLU A 1 112 ? 7.696 0.858 6.885 1.00 92.31 112 GLU A O 1
ATOM 943 N N . ASP A 1 113 ? 6.857 -0.936 7.962 1.00 89.56 113 ASP A N 1
ATOM 944 C CA . ASP A 1 113 ? 8.115 -1.648 8.099 1.00 89.56 113 ASP A CA 1
ATOM 945 C C . ASP A 1 113 ? 8.036 -2.955 7.298 1.00 89.56 113 ASP A C 1
ATOM 947 O O . ASP A 1 113 ? 7.144 -3.779 7.527 1.00 89.56 113 ASP A O 1
ATOM 951 N N . VAL A 1 114 ? 8.965 -3.152 6.357 1.00 89.25 114 VAL A N 1
ATOM 952 C CA . VAL A 1 114 ? 8.996 -4.327 5.471 1.00 89.25 114 VAL A CA 1
ATOM 953 C C . VAL A 1 114 ? 10.310 -5.079 5.624 1.00 89.25 114 VAL A C 1
ATOM 955 O O . VAL A 1 114 ? 11.387 -4.540 5.360 1.00 89.25 114 VAL A O 1
ATOM 958 N N . TRP A 1 115 ? 10.221 -6.365 5.959 1.00 87.00 115 TRP A N 1
ATOM 959 C CA . TRP A 1 115 ? 11.357 -7.281 5.996 1.00 87.00 115 TRP A CA 1
ATOM 960 C C . TRP A 1 115 ? 11.187 -8.433 5.017 1.00 87.00 115 TRP A C 1
ATOM 962 O O . TRP A 1 115 ? 10.120 -9.031 4.885 1.00 87.00 115 TRP A O 1
ATOM 972 N N . LYS A 1 116 ? 12.296 -8.823 4.387 1.00 82.69 116 LYS A N 1
ATOM 973 C CA . LYS A 1 116 ? 12.397 -10.087 3.652 1.00 82.69 116 LYS A CA 1
ATOM 974 C C . LYS A 1 116 ? 12.885 -11.167 4.611 1.00 82.69 116 LYS A C 1
ATOM 976 O O . LYS A 1 116 ? 14.036 -11.137 5.030 1.00 82.69 116 LYS A O 1
ATOM 981 N N . VAL A 1 117 ? 12.013 -12.118 4.947 1.00 82.56 117 VAL A N 1
ATOM 982 C CA . VAL A 1 117 ? 12.276 -13.150 5.972 1.00 82.56 117 VAL A CA 1
ATOM 983 C C . VAL A 1 117 ? 13.326 -14.171 5.502 1.00 82.56 117 VAL A C 1
ATOM 985 O O . VAL A 1 117 ? 14.032 -14.751 6.316 1.00 82.56 117 VAL A O 1
ATOM 988 N N . ASP A 1 118 ? 13.454 -14.370 4.186 1.00 84.94 118 ASP A N 1
ATOM 989 C CA . ASP A 1 118 ? 14.427 -15.266 3.548 1.00 84.94 118 ASP A CA 1
ATOM 990 C C . ASP A 1 118 ? 14.818 -14.712 2.156 1.00 84.94 118 ASP A C 1
ATOM 992 O O . ASP A 1 118 ? 14.314 -15.202 1.138 1.00 84.94 118 ASP A O 1
ATOM 996 N N . PRO A 1 119 ? 15.659 -13.665 2.057 1.00 80.88 119 PRO A N 1
ATOM 997 C CA . PRO A 1 119 ? 15.944 -13.019 0.772 1.00 80.88 119 PRO A CA 1
ATOM 998 C C . PRO A 1 119 ? 16.581 -13.978 -0.245 1.00 80.88 119 PRO A C 1
ATOM 1000 O O . PRO A 1 119 ? 16.258 -13.906 -1.428 1.00 80.88 119 PRO A O 1
ATOM 1003 N N . ASP A 1 120 ? 17.388 -14.936 0.216 1.00 85.12 120 ASP A N 1
ATOM 1004 C CA . ASP A 1 120 ? 18.064 -15.927 -0.635 1.00 85.12 120 ASP A CA 1
ATOM 1005 C C . ASP A 1 120 ? 17.105 -16.956 -1.260 1.00 85.12 120 ASP A C 1
ATOM 1007 O O . ASP A 1 120 ? 17.476 -17.674 -2.187 1.00 85.12 120 ASP A O 1
ATOM 1011 N N . LYS A 1 121 ? 15.864 -17.045 -0.761 1.00 84.94 121 LYS A N 1
ATOM 1012 C CA . LYS A 1 121 ? 14.812 -17.915 -1.313 1.00 84.94 121 LYS A CA 1
ATOM 1013 C C . LYS A 1 121 ? 13.879 -17.179 -2.273 1.00 84.94 121 LYS A C 1
ATOM 1015 O O . LYS A 1 121 ? 12.906 -17.773 -2.735 1.00 84.94 121 LYS A O 1
ATOM 1020 N N . ALA A 1 122 ? 14.118 -15.894 -2.532 1.00 85.38 122 ALA A N 1
ATOM 1021 C CA . ALA A 1 122 ? 13.289 -15.128 -3.444 1.00 85.38 122 ALA A CA 1
ATOM 1022 C C . ALA A 1 122 ? 13.477 -15.601 -4.892 1.00 85.38 122 ALA A C 1
ATOM 1024 O O . ALA A 1 122 ? 14.596 -15.794 -5.364 1.00 85.38 122 ALA A O 1
ATOM 1025 N N . GLU A 1 123 ? 12.372 -15.750 -5.617 1.00 83.75 123 GLU A N 1
ATOM 1026 C CA . GLU A 1 123 ? 12.375 -16.123 -7.028 1.00 83.75 123 GLU A CA 1
ATOM 1027 C C . GLU A 1 123 ? 11.978 -14.909 -7.876 1.00 83.75 123 GLU A C 1
ATOM 1029 O O . GLU A 1 123 ? 10.932 -14.294 -7.655 1.00 83.75 123 GLU A O 1
ATOM 1034 N N . ILE A 1 124 ? 12.804 -14.579 -8.871 1.00 80.69 124 ILE A N 1
ATOM 1035 C CA . ILE A 1 124 ? 12.480 -13.600 -9.912 1.00 80.69 124 ILE A CA 1
ATOM 1036 C C . ILE A 1 124 ? 12.035 -14.385 -11.143 1.00 80.69 124 ILE A C 1
ATOM 1038 O O . ILE A 1 124 ? 12.845 -15.018 -11.820 1.00 80.69 124 ILE A O 1
ATOM 1042 N N . ILE A 1 125 ? 10.737 -14.358 -11.433 1.00 81.12 125 ILE A N 1
ATOM 1043 C CA . ILE A 1 125 ? 10.151 -15.114 -12.539 1.00 81.12 125 ILE A CA 1
ATOM 1044 C C . ILE A 1 125 ? 9.881 -14.150 -13.696 1.00 81.12 125 ILE A C 1
ATOM 1046 O O . ILE A 1 125 ? 9.053 -13.239 -13.600 1.00 81.12 125 ILE A O 1
ATOM 1050 N N . LYS A 1 126 ? 10.590 -14.358 -14.811 1.00 70.25 126 LYS A N 1
ATOM 1051 C CA . LYS A 1 126 ? 10.376 -13.604 -16.050 1.00 70.25 126 LYS A CA 1
ATOM 1052 C C . LYS A 1 126 ? 9.006 -13.944 -16.631 1.00 70.25 126 LYS A C 1
ATOM 1054 O O . LYS A 1 126 ? 8.694 -15.109 -16.863 1.00 70.25 126 LYS A O 1
ATOM 1059 N N . ILE A 1 127 ? 8.222 -12.913 -16.913 1.00 77.81 127 ILE A N 1
ATOM 1060 C CA . ILE A 1 127 ? 6.901 -13.019 -17.535 1.00 77.81 127 ILE A CA 1
ATOM 1061 C C . ILE A 1 127 ? 6.968 -12.601 -19.006 1.00 77.81 127 ILE A C 1
ATOM 1063 O O . ILE A 1 127 ? 7.805 -11.787 -19.403 1.00 77.81 127 ILE A O 1
ATOM 1067 N N . ALA A 1 128 ? 6.123 -13.211 -19.840 1.00 75.56 128 ALA A N 1
ATOM 1068 C CA . ALA A 1 128 ? 6.021 -12.841 -21.247 1.00 75.56 128 ALA A CA 1
ATOM 1069 C C . ALA A 1 128 ? 5.469 -11.408 -21.363 1.00 75.56 128 ALA A C 1
ATOM 1071 O O . ALA A 1 128 ? 4.545 -11.083 -20.621 1.00 75.56 128 ALA A O 1
ATOM 1072 N N . PRO A 1 129 ? 5.943 -10.569 -22.304 1.00 76.12 129 PRO A N 1
ATOM 1073 C CA . PRO A 1 129 ? 5.483 -9.181 -22.421 1.00 76.12 129 PRO A CA 1
ATOM 1074 C C . PRO A 1 129 ? 3.960 -9.020 -22.536 1.00 76.12 129 PRO A C 1
ATOM 1076 O O . PRO A 1 129 ? 3.407 -8.073 -22.000 1.00 76.12 129 PRO A O 1
ATOM 1079 N N . ALA A 1 130 ? 3.267 -9.962 -23.186 1.00 79.00 130 ALA A N 1
ATOM 1080 C CA . ALA A 1 130 ? 1.805 -9.947 -23.310 1.00 79.00 130 ALA A CA 1
ATOM 1081 C C . ALA A 1 130 ? 1.056 -10.313 -22.010 1.00 79.00 130 ALA A C 1
ATOM 1083 O O . ALA A 1 130 ? -0.137 -10.042 -21.889 1.00 79.00 130 ALA A O 1
ATOM 1084 N N . ASP A 1 131 ? 1.739 -10.952 -21.056 1.00 79.94 131 ASP A N 1
ATOM 1085 C CA . ASP A 1 131 ? 1.211 -11.293 -19.731 1.00 79.94 131 ASP A CA 1
ATOM 1086 C C . ASP A 1 131 ? 1.568 -10.223 -18.674 1.00 79.94 131 ASP A C 1
ATOM 1088 O O . ASP A 1 131 ? 1.088 -10.305 -17.542 1.00 79.94 131 ASP A O 1
ATOM 1092 N N . VAL A 1 132 ? 2.395 -9.228 -19.024 1.00 80.38 132 VAL A N 1
ATOM 1093 C CA . VAL A 1 132 ? 2.717 -8.083 -18.161 1.00 80.38 132 VAL A CA 1
ATOM 1094 C C . VAL A 1 132 ? 1.466 -7.235 -18.001 1.00 80.38 132 VAL A C 1
ATOM 1096 O O . VAL A 1 132 ? 0.837 -6.852 -18.983 1.00 80.38 132 VAL A O 1
ATOM 1099 N N . ILE A 1 133 ? 1.111 -6.944 -16.754 1.00 80.69 133 ILE A N 1
ATOM 1100 C CA . ILE A 1 133 ? 0.052 -5.992 -16.444 1.00 80.69 133 ILE A CA 1
ATOM 1101 C C . ILE A 1 133 ? 0.716 -4.646 -16.222 1.00 80.69 133 ILE A C 1
ATOM 1103 O O . ILE A 1 133 ? 1.523 -4.493 -15.314 1.00 80.69 133 ILE A O 1
ATOM 1107 N N . THR A 1 134 ? 0.397 -3.682 -17.071 1.00 82.38 134 THR A N 1
ATOM 1108 C CA . THR A 1 134 ? 0.862 -2.303 -16.915 1.00 82.38 134 THR A CA 1
ATOM 1109 C C . THR A 1 134 ? 0.126 -1.602 -15.770 1.00 82.38 134 THR A C 1
ATOM 1111 O O . THR A 1 134 ? -0.979 -1.996 -15.394 1.00 82.38 134 THR A O 1
ATOM 1114 N N . THR A 1 135 ? 0.694 -0.514 -15.243 1.00 77.69 135 THR A N 1
ATOM 1115 C CA . THR A 1 135 ? 0.033 0.335 -14.231 1.00 77.69 135 THR A CA 1
ATOM 1116 C C . THR A 1 135 ? -1.328 0.844 -14.714 1.00 77.69 135 THR A C 1
ATOM 1118 O O . THR A 1 135 ? -2.303 0.827 -13.965 1.00 77.69 135 THR A O 1
ATOM 1121 N N . GLN A 1 136 ? -1.437 1.213 -15.994 1.00 80.12 136 GLN A N 1
ATOM 1122 C CA . GLN A 1 136 ? -2.692 1.654 -16.605 1.00 80.12 136 GLN A CA 1
ATOM 1123 C C . GLN A 1 136 ? -3.750 0.541 -16.647 1.00 80.12 136 GLN A C 1
ATOM 1125 O O . GLN A 1 136 ? -4.908 0.779 -16.298 1.00 80.12 136 GLN A O 1
ATOM 1130 N N . GLU A 1 137 ? -3.375 -0.676 -17.052 1.00 83.62 137 GLU A N 1
ATOM 1131 C CA . GLU A 1 137 ? -4.286 -1.827 -17.023 1.00 83.62 137 GLU A CA 1
ATOM 1132 C C . GLU A 1 137 ? -4.695 -2.173 -15.588 1.00 83.62 137 GLU A C 1
ATOM 1134 O O . GLU A 1 137 ? -5.872 -2.424 -15.328 1.00 83.62 137 GLU A O 1
ATOM 1139 N N . ALA A 1 138 ? -3.751 -2.137 -14.642 1.00 85.12 138 ALA A N 1
ATOM 1140 C CA . ALA A 1 138 ? -4.038 -2.364 -13.233 1.00 85.12 138 ALA A CA 1
ATOM 1141 C C . ALA A 1 138 ? -5.045 -1.347 -12.688 1.00 85.12 138 ALA A C 1
ATOM 1143 O O . ALA A 1 138 ? -6.021 -1.737 -12.048 1.00 85.12 138 ALA A O 1
ATOM 1144 N N . ALA A 1 139 ? -4.876 -0.061 -13.007 1.00 84.62 139 ALA A N 1
ATOM 1145 C CA . ALA A 1 139 ? -5.818 0.982 -12.624 1.00 84.62 139 ALA A CA 1
ATOM 1146 C C . ALA A 1 139 ? -7.233 0.696 -13.133 1.00 84.62 139 ALA A C 1
ATOM 1148 O O . ALA A 1 139 ? -8.191 0.802 -12.370 1.00 84.62 139 ALA A O 1
ATOM 1149 N N . GLN A 1 140 ? -7.374 0.289 -14.397 1.00 90.06 140 GLN A N 1
ATOM 1150 C CA . GLN A 1 140 ? -8.672 -0.047 -14.987 1.00 90.06 140 GLN A CA 1
ATOM 1151 C C . GLN A 1 140 ? -9.321 -1.253 -14.298 1.00 90.06 140 GLN A C 1
ATOM 1153 O O . GLN A 1 140 ? -10.504 -1.202 -13.959 1.00 90.06 140 GLN A O 1
ATOM 1158 N N . ILE A 1 141 ? -8.543 -2.313 -14.062 1.00 89.06 141 ILE A N 1
ATOM 1159 C CA . ILE A 1 141 ? -9.012 -3.558 -13.443 1.00 89.06 141 ILE A CA 1
ATOM 1160 C C . ILE A 1 141 ? -9.430 -3.327 -11.984 1.00 89.06 141 ILE A C 1
ATOM 1162 O O . ILE A 1 141 ? -10.457 -3.845 -11.545 1.00 89.06 141 ILE A O 1
ATOM 1166 N N . LEU A 1 142 ? -8.655 -2.546 -11.229 1.00 89.12 142 LEU A N 1
ATOM 1167 C CA . LEU A 1 142 ? -8.848 -2.369 -9.789 1.00 89.12 142 LEU A CA 1
ATOM 1168 C C . LEU A 1 142 ? -9.849 -1.263 -9.438 1.00 89.12 142 LEU A C 1
ATOM 1170 O O . LEU A 1 142 ? -10.425 -1.299 -8.351 1.00 89.12 142 LEU A O 1
ATOM 1174 N N . ASN A 1 143 ? -10.111 -0.299 -10.329 1.00 92.12 143 ASN A N 1
ATOM 1175 C CA . ASN A 1 143 ? -10.977 0.849 -10.032 1.00 92.12 143 ASN A CA 1
ATOM 1176 C C . ASN A 1 143 ? -12.359 0.482 -9.446 1.00 92.12 143 ASN A C 1
ATOM 1178 O O . ASN A 1 143 ? -12.768 1.114 -8.471 1.00 92.12 143 ASN A O 1
ATOM 1182 N N . PRO A 1 144 ? -13.077 -0.550 -9.935 1.00 92.50 144 PRO A N 1
ATOM 1183 C CA . PRO A 1 144 ? -14.359 -0.942 -9.346 1.00 92.50 144 PRO A CA 1
ATOM 1184 C C . PRO A 1 144 ? -14.249 -1.441 -7.897 1.00 92.50 144 PRO A C 1
ATOM 1186 O O . PRO A 1 144 ? -15.237 -1.379 -7.160 1.00 92.50 144 PRO A O 1
ATOM 1189 N N . LEU A 1 145 ? -13.073 -1.924 -7.485 1.00 88.44 145 LEU A N 1
ATOM 1190 C CA . LEU A 1 145 ? -12.794 -2.501 -6.165 1.00 88.44 145 LEU A CA 1
ATOM 1191 C C . LEU A 1 145 ? -12.287 -1.456 -5.158 1.00 88.44 145 LEU A C 1
ATOM 1193 O O . LEU A 1 145 ? -12.391 -1.660 -3.948 1.00 88.44 145 LEU A O 1
ATOM 1197 N N . ILE A 1 146 ? -11.782 -0.314 -5.633 1.00 88.62 146 ILE A N 1
ATOM 1198 C CA . ILE A 1 146 ? -11.291 0.780 -4.789 1.00 88.62 146 ILE A CA 1
ATOM 1199 C C . ILE A 1 146 ? -12.491 1.577 -4.255 1.00 88.62 146 ILE A C 1
ATOM 1201 O O . ILE A 1 146 ? -13.033 2.461 -4.918 1.00 88.62 146 ILE A O 1
ATOM 1205 N N . LYS A 1 147 ? -12.935 1.254 -3.036 1.00 90.19 147 LYS A N 1
ATOM 1206 C CA . LYS A 1 147 ? -14.026 1.963 -2.346 1.00 90.19 147 LYS A CA 1
ATOM 1207 C C . LYS A 1 147 ? -13.485 3.085 -1.446 1.00 90.19 147 LYS A C 1
ATOM 1209 O O . LYS A 1 147 ? -12.357 2.977 -0.956 1.00 90.19 147 LYS A O 1
ATOM 1214 N N . PRO A 1 148 ? -14.244 4.178 -1.236 1.00 88.50 148 PRO A N 1
ATOM 1215 C CA . PRO A 1 148 ? -13.890 5.175 -0.231 1.00 88.50 148 PRO A CA 1
ATOM 1216 C C . PRO A 1 148 ? -13.966 4.561 1.172 1.00 88.50 148 PRO A C 1
ATOM 1218 O O . PRO A 1 148 ? -14.818 3.703 1.427 1.00 88.50 148 PRO A O 1
ATOM 1221 N N . LEU A 1 149 ? -13.104 5.019 2.082 1.00 87.25 149 LEU A N 1
ATOM 1222 C CA . LEU A 1 149 ? -13.236 4.668 3.492 1.00 87.25 149 LEU A CA 1
ATOM 1223 C C . LEU A 1 149 ? -14.510 5.315 4.063 1.00 87.25 149 LEU A C 1
ATOM 1225 O O . LEU A 1 149 ? -14.842 6.454 3.714 1.00 87.25 149 LEU A O 1
ATOM 1229 N N . PRO A 1 150 ? -15.261 4.621 4.936 1.00 88.69 150 PRO A N 1
ATOM 1230 C CA . PRO A 1 150 ? -16.276 5.292 5.731 1.00 88.69 150 PRO A CA 1
ATOM 1231 C C . PRO A 1 150 ? -15.603 6.334 6.635 1.00 88.69 150 PRO A C 1
AT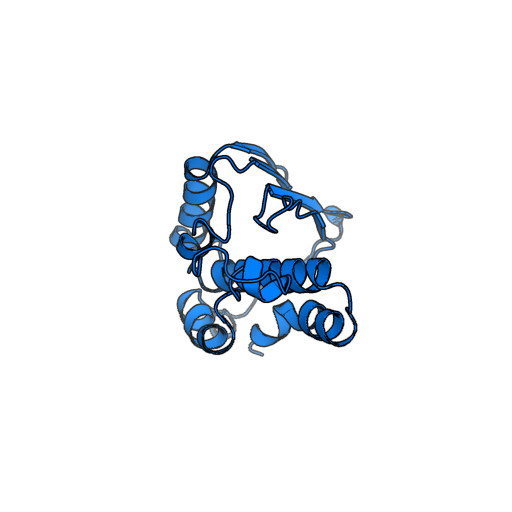OM 1233 O O . PRO A 1 150 ? -14.493 6.119 7.117 1.00 88.69 150 PRO A O 1
ATOM 1236 N N . ALA A 1 151 ? -16.293 7.443 6.917 1.00 89.88 151 ALA A N 1
ATOM 1237 C CA . ALA A 1 151 ? -15.814 8.407 7.906 1.00 89.88 151 ALA A CA 1
ATOM 1238 C C . ALA A 1 151 ? -15.520 7.696 9.237 1.00 89.88 151 ALA A C 1
ATOM 1240 O O . ALA A 1 151 ? -16.368 6.936 9.710 1.00 89.88 151 ALA A O 1
ATOM 1241 N N . PHE A 1 152 ? -14.357 7.967 9.839 1.00 88.75 152 PHE A N 1
ATOM 1242 C CA . PHE A 1 152 ? -13.893 7.288 11.055 1.00 88.75 152 PHE A CA 1
ATOM 1243 C C . PHE A 1 152 ? -14.962 7.263 12.157 1.00 88.75 152 PHE A C 1
ATOM 1245 O O . PHE A 1 152 ? -15.323 6.196 12.642 1.00 88.75 152 PHE A O 1
ATOM 1252 N N . GLU A 1 153 ? -15.565 8.416 12.459 1.00 90.25 153 GLU A N 1
ATOM 1253 C CA . GLU A 1 153 ? -16.626 8.538 13.470 1.00 90.25 153 GLU A CA 1
ATOM 1254 C C . GLU A 1 153 ? -17.807 7.601 13.180 1.00 90.25 153 GLU A C 1
ATOM 1256 O O . GLU A 1 153 ? -18.274 6.867 14.049 1.00 90.25 153 GLU A O 1
ATOM 1261 N N . LYS A 1 154 ? -18.248 7.557 11.915 1.00 87.19 154 LYS A N 1
ATOM 1262 C CA . LYS A 1 154 ? -19.328 6.672 11.470 1.00 87.19 154 LYS A CA 1
ATOM 1263 C C . LYS A 1 154 ? -18.925 5.204 11.602 1.00 87.19 154 LYS A C 1
ATOM 1265 O O . LYS A 1 154 ? -19.749 4.388 12.004 1.00 87.19 154 LYS A O 1
ATOM 1270 N N . ALA A 1 155 ? -17.683 4.868 11.259 1.00 86.94 155 ALA A N 1
ATOM 1271 C CA . ALA A 1 155 ? -17.157 3.513 11.376 1.00 86.94 155 ALA A CA 1
ATOM 1272 C C . ALA A 1 155 ? -17.074 3.054 12.842 1.00 86.94 155 ALA A C 1
ATOM 1274 O O . ALA A 1 155 ? -17.337 1.889 13.128 1.00 86.94 155 ALA A O 1
ATOM 1275 N N . MET A 1 156 ? -16.763 3.969 13.764 1.00 89.44 156 MET A N 1
ATOM 1276 C CA . MET A 1 156 ? -16.694 3.716 15.208 1.00 89.44 156 MET A CA 1
ATOM 1277 C C . MET A 1 156 ? -18.053 3.804 15.918 1.00 89.44 156 MET A C 1
ATOM 1279 O O . MET A 1 156 ? -18.122 3.608 17.128 1.00 89.44 156 MET A O 1
ATOM 1283 N N . GLY A 1 157 ? -19.143 4.085 15.193 1.00 82.25 157 GLY A N 1
ATOM 1284 C CA . GLY A 1 157 ? -20.472 4.262 15.788 1.00 82.25 157 GLY A CA 1
ATOM 1285 C C . GLY A 1 157 ? -20.584 5.514 16.668 1.00 82.25 157 GLY A C 1
ATOM 1286 O O . GLY A 1 157 ? -21.480 5.600 17.506 1.00 82.25 157 GLY A O 1
ATOM 1287 N N . MET A 1 158 ? -19.682 6.480 16.490 1.00 77.62 158 MET A N 1
ATOM 1288 C CA . MET A 1 158 ? -19.671 7.744 17.217 1.00 77.62 158 MET A CA 1
ATOM 1289 C C . MET A 1 158 ? -20.695 8.700 16.592 1.00 77.62 158 MET A C 1
ATOM 1291 O O . MET A 1 158 ? -20.791 8.838 15.370 1.00 77.62 158 MET A O 1
ATOM 1295 N N . ALA A 1 159 ? -21.512 9.340 17.432 1.00 66.25 159 ALA A N 1
ATOM 1296 C CA . ALA A 1 159 ? -22.502 10.308 16.971 1.00 66.25 159 ALA A CA 1
ATOM 1297 C C . ALA A 1 159 ? -21.807 11.543 16.373 1.00 66.25 159 ALA A C 1
ATOM 1299 O O . ALA A 1 159 ? -20.845 12.049 16.948 1.00 66.25 159 ALA A O 1
ATOM 1300 N N . ASP A 1 160 ? -22.316 12.045 15.244 1.00 58.41 160 ASP A N 1
ATOM 1301 C CA . ASP A 1 160 ? -21.802 13.249 14.582 1.00 58.41 160 ASP A CA 1
ATOM 1302 C C . ASP A 1 160 ? -21.922 14.462 15.521 1.00 58.41 160 ASP A C 1
ATOM 1304 O O . ASP A 1 160 ? -23.003 15.024 15.720 1.00 58.41 160 ASP A O 1
ATOM 1308 N N . SER A 1 161 ? -20.803 14.857 16.128 1.00 54.56 161 SER A N 1
ATOM 1309 C CA . SER A 1 161 ? -20.715 15.969 17.081 1.00 54.56 161 SER A CA 1
ATOM 1310 C C . SER A 1 161 ? -20.984 17.336 16.442 1.00 54.56 161 SER A C 1
ATOM 1312 O O . SER A 1 161 ? -21.130 18.321 17.159 1.00 54.56 161 SER A O 1
ATOM 1314 N N . ARG A 1 162 ? -21.126 17.400 15.108 1.00 57.75 162 ARG A N 1
ATOM 1315 C CA . ARG A 1 162 ? -21.525 18.601 14.352 1.00 57.75 162 ARG A CA 1
ATOM 1316 C C . ARG A 1 162 ? -23.033 18.878 14.344 1.00 57.75 162 ARG A C 1
ATOM 1318 O O . ARG A 1 162 ? -23.459 19.861 13.745 1.00 57.75 162 ARG A O 1
ATOM 1325 N N . ARG A 1 163 ? -23.850 18.047 15.003 1.00 52.75 163 ARG A N 1
ATOM 1326 C CA . ARG A 1 163 ? -25.278 18.312 15.256 1.00 52.75 163 ARG A CA 1
ATOM 1327 C C . ARG A 1 163 ? -25.540 18.578 16.741 1.00 52.75 163 ARG A C 1
ATOM 1329 O O . ARG A 1 163 ? -26.249 17.801 17.378 1.00 52.75 163 ARG A O 1
ATOM 1336 N N . ARG A 1 164 ? -24.970 19.644 17.300 1.00 44.09 164 ARG A N 1
ATOM 1337 C CA . ARG A 1 164 ? -25.439 20.278 18.543 1.00 44.09 164 ARG A CA 1
ATOM 1338 C C . ARG A 1 164 ? -25.237 21.779 18.466 1.00 44.09 164 ARG A C 1
ATOM 1340 O O . ARG A 1 164 ? -24.209 22.184 17.885 1.00 44.09 164 ARG A O 1
#

pLDDT: mean 85.02, std 10.83, range [44.09, 96.94]

Foldseek 3Di:
DADDCVCVLVVLVVCLVPDDPLLVNLLSLLVVLCVLCLLLLVNVCCPPVLAAPQWAKEFDPPPVDTDIAIGPVRVVVVSVCCQVVVVSDFWPKDFDKDKDFDADPLSHTRYIYIDGPCRVPIDTHGDDPVSIQGSNNSNVSCVVVNDDRDRSCVSVVHPDPVPD

Radius of gyration: 17.11 Å; chains: 1; bounding box: 46×38×42 Å